Protein AF-A0AA39TVR4-F1 (afdb_monomer_lite)

Structure (mmCIF, N/CA/C/O backbone):
data_AF-A0AA39TVR4-F1
#
_entry.id   AF-A0AA39TVR4-F1
#
loop_
_atom_site.group_PDB
_atom_site.id
_atom_site.type_symbol
_atom_site.label_atom_id
_atom_site.label_alt_id
_atom_site.label_comp_id
_atom_site.label_asym_id
_atom_site.label_entity_id
_atom_site.label_seq_id
_atom_site.pdbx_PDB_ins_code
_atom_site.Cartn_x
_atom_site.Cartn_y
_atom_site.Cartn_z
_atom_site.occupancy
_atom_site.B_iso_or_equiv
_atom_site.auth_seq_id
_atom_site.auth_comp_id
_atom_site.auth_asym_id
_atom_site.auth_atom_id
_atom_site.pdbx_PDB_model_num
ATOM 1 N N . SER A 1 1 ? -2.824 -13.604 -16.766 1.00 58.91 1 SER A N 1
ATOM 2 C CA . SER A 1 1 ? -1.491 -14.009 -16.259 1.00 58.91 1 SER A CA 1
ATOM 3 C C . SER A 1 1 ? -1.655 -14.401 -14.800 1.00 58.91 1 SER A C 1
ATOM 5 O O . SER A 1 1 ? -2.504 -13.795 -14.158 1.00 58.91 1 SER A 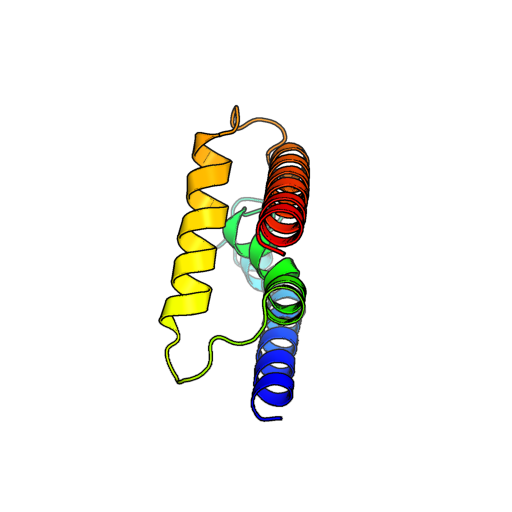O 1
ATOM 7 N N . GLN A 1 2 ? -0.902 -15.371 -14.265 1.00 61.38 2 GLN A N 1
ATOM 8 C CA . GLN A 1 2 ? -0.951 -15.697 -12.825 1.00 61.38 2 GLN A CA 1
ATOM 9 C C . GLN A 1 2 ? -0.780 -14.441 -11.950 1.00 61.38 2 GLN A C 1
ATOM 11 O O . GLN A 1 2 ? -1.508 -14.289 -10.980 1.00 61.38 2 GLN A O 1
ATOM 16 N N . MET A 1 3 ? 0.054 -13.490 -12.391 1.00 64.94 3 MET A N 1
ATOM 17 C CA . MET A 1 3 ? 0.262 -12.185 -11.755 1.00 64.94 3 MET A CA 1
ATOM 18 C C . MET A 1 3 ? -1.021 -11.353 -11.586 1.00 64.94 3 MET A C 1
ATOM 20 O O . MET A 1 3 ? -1.196 -10.719 -10.556 1.00 64.94 3 MET A O 1
ATOM 24 N N . SER A 1 4 ? -1.943 -11.343 -12.559 1.00 71.56 4 SER A N 1
ATOM 25 C CA . SER A 1 4 ? -3.173 -10.543 -12.410 1.00 71.56 4 SER A CA 1
ATOM 26 C C . SER A 1 4 ? -4.147 -11.173 -11.416 1.00 71.56 4 SER A C 1
ATOM 28 O O . SER A 1 4 ? -4.894 -10.456 -10.764 1.00 71.56 4 SER A O 1
ATOM 30 N N . MET A 1 5 ? -4.130 -12.503 -11.286 1.00 76.56 5 MET A N 1
ATOM 31 C CA . MET A 1 5 ? -4.958 -13.215 -10.310 1.00 76.56 5 MET A CA 1
ATOM 32 C C . MET A 1 5 ? -4.430 -12.995 -8.890 1.00 76.56 5 MET A C 1
ATOM 34 O O . MET A 1 5 ? -5.213 -12.711 -7.994 1.00 76.56 5 MET A O 1
ATOM 38 N N . THR A 1 6 ? -3.113 -13.068 -8.673 1.00 77.94 6 THR A N 1
ATOM 39 C CA . THR A 1 6 ? -2.521 -12.791 -7.354 1.00 77.94 6 THR A CA 1
ATOM 40 C C . THR A 1 6 ? -2.635 -11.328 -6.943 1.00 77.94 6 THR A C 1
ATOM 42 O O . THR A 1 6 ? -2.833 -11.066 -5.763 1.00 77.94 6 THR A O 1
ATOM 45 N N . LEU A 1 7 ? -2.572 -10.385 -7.886 1.00 79.19 7 LEU A N 1
ATOM 46 C CA . LEU A 1 7 ? -2.857 -8.977 -7.597 1.00 79.19 7 LEU A CA 1
ATOM 47 C C . LEU A 1 7 ? -4.317 -8.753 -7.194 1.00 79.19 7 LEU A C 1
ATOM 49 O O . LEU A 1 7 ? -4.559 -8.062 -6.214 1.00 79.19 7 LEU A O 1
ATOM 53 N N . SER A 1 8 ? -5.268 -9.402 -7.876 1.00 81.50 8 SER A N 1
ATOM 54 C CA . SER A 1 8 ? -6.679 -9.377 -7.464 1.00 81.50 8 SER A CA 1
ATOM 55 C C . SER A 1 8 ? -6.853 -9.911 -6.044 1.00 81.50 8 SER A C 1
ATOM 57 O O . SER A 1 8 ? -7.523 -9.284 -5.241 1.00 81.50 8 SER A O 1
ATOM 59 N N . LEU A 1 9 ? -6.193 -11.022 -5.698 1.00 83.31 9 LEU A N 1
ATOM 60 C CA . LEU A 1 9 ? -6.256 -11.577 -4.341 1.00 83.31 9 LEU A CA 1
ATOM 61 C C . LEU A 1 9 ? -5.654 -10.637 -3.286 1.00 83.31 9 LEU A C 1
ATOM 63 O O . LEU A 1 9 ? -6.151 -10.585 -2.165 1.00 83.31 9 LEU A O 1
ATOM 67 N N . LEU A 1 10 ? -4.579 -9.919 -3.625 1.00 83.81 10 LEU A N 1
ATOM 68 C CA . LEU A 1 10 ? -3.974 -8.924 -2.741 1.00 83.81 10 LEU A CA 1
ATOM 69 C C . LEU A 1 10 ? -4.920 -7.737 -2.516 1.00 83.81 10 LEU A C 1
ATOM 71 O O . LEU A 1 10 ? -5.078 -7.305 -1.377 1.00 83.81 10 LEU A O 1
ATOM 75 N N . HIS A 1 11 ? -5.575 -7.270 -3.580 1.00 84.25 11 HIS A N 1
ATOM 76 C CA . HIS A 1 11 ? -6.595 -6.227 -3.521 1.00 84.25 11 HIS A CA 1
ATOM 77 C C . HIS A 1 11 ? -7.786 -6.661 -2.656 1.00 84.25 11 HIS A C 1
ATOM 79 O O . HIS A 1 11 ? -8.098 -6.007 -1.665 1.00 84.25 11 HIS A O 1
ATOM 85 N N . ASP A 1 12 ? -8.360 -7.833 -2.941 1.00 88.56 12 ASP A N 1
ATOM 86 C CA . ASP A 1 12 ? -9.506 -8.387 -2.211 1.00 88.56 12 ASP A CA 1
ATOM 87 C C . ASP A 1 12 ? -9.199 -8.571 -0.712 1.00 88.56 12 ASP A C 1
ATOM 89 O O . ASP A 1 12 ? -10.050 -8.348 0.152 1.00 88.56 12 ASP A O 1
ATOM 93 N N . ALA A 1 13 ? -7.971 -8.980 -0.375 1.00 88.81 13 ALA A N 1
ATOM 94 C CA . ALA A 1 13 ? -7.537 -9.119 1.012 1.00 88.81 13 ALA A CA 1
ATOM 95 C C . ALA A 1 13 ? -7.412 -7.763 1.723 1.00 88.81 13 ALA A C 1
ATOM 97 O O . ALA A 1 13 ? -7.759 -7.657 2.903 1.00 88.81 13 ALA A O 1
ATOM 98 N N . LEU A 1 14 ? -6.923 -6.736 1.023 1.00 88.19 14 LEU A N 1
ATOM 99 C CA . LEU A 1 14 ? -6.801 -5.385 1.562 1.00 88.19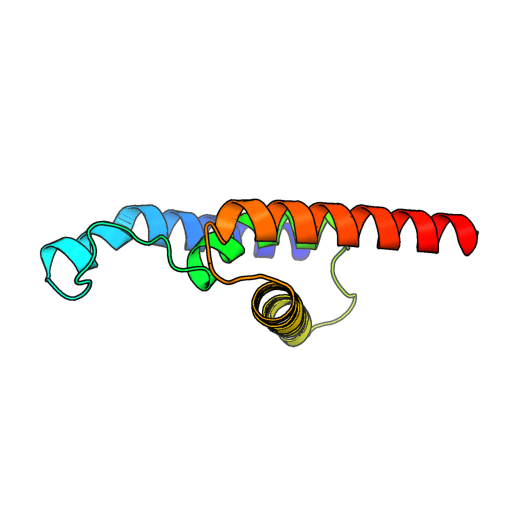 14 LEU A CA 1
ATOM 100 C C . LEU A 1 14 ? -8.179 -4.738 1.766 1.00 88.19 14 LEU A C 1
ATOM 102 O O . LEU A 1 14 ? -8.428 -4.167 2.830 1.00 88.19 14 LEU A O 1
ATOM 106 N N . ASP A 1 15 ? -9.092 -4.917 0.813 1.00 90.56 15 ASP A N 1
ATOM 107 C CA . ASP A 1 15 ? -10.488 -4.489 0.921 1.00 90.56 15 ASP A CA 1
ATOM 108 C C . ASP A 1 15 ? -11.177 -5.167 2.103 1.00 90.56 15 ASP A C 1
ATOM 110 O O . ASP A 1 15 ? -11.731 -4.501 2.977 1.00 90.56 15 ASP A O 1
ATOM 114 N N . CYS A 1 16 ? -11.039 -6.491 2.216 1.00 93.12 16 CYS A N 1
ATOM 115 C CA . CYS A 1 16 ? -11.568 -7.241 3.349 1.00 93.12 16 CYS A CA 1
ATOM 116 C C . CYS A 1 16 ? -11.007 -6.719 4.681 1.00 93.12 16 CYS A C 1
ATOM 118 O O . CYS A 1 16 ? -11.746 -6.559 5.654 1.00 93.12 16 CYS A O 1
ATOM 120 N N . PHE A 1 17 ? -9.714 -6.393 4.747 1.00 90.00 17 PHE A N 1
ATOM 121 C CA . PHE A 1 17 ? -9.153 -5.757 5.933 1.00 90.00 17 PHE A CA 1
ATOM 122 C C . PHE A 1 17 ? -9.807 -4.392 6.210 1.00 90.00 17 PHE A C 1
ATOM 124 O O . PHE A 1 17 ? -10.176 -4.117 7.353 1.00 90.00 17 PHE A O 1
ATOM 131 N N . HIS A 1 18 ? -9.980 -3.536 5.203 1.00 89.44 18 HIS A N 1
ATOM 132 C CA . HIS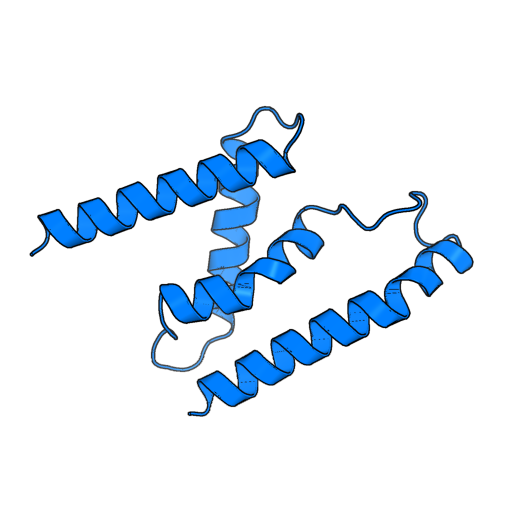 A 1 18 ? -10.592 -2.218 5.370 1.00 89.44 18 HIS A CA 1
ATOM 133 C C . HIS A 1 18 ? -12.064 -2.265 5.784 1.00 89.44 18 HIS A C 1
ATOM 135 O O . HIS A 1 18 ? -12.461 -1.457 6.628 1.00 89.44 18 HIS A O 1
ATOM 141 N N . ASP A 1 19 ? -12.821 -3.239 5.287 1.00 94.06 19 ASP A N 1
ATOM 142 C CA . ASP A 1 19 ? -14.214 -3.472 5.666 1.00 94.06 19 ASP A CA 1
ATOM 143 C C . ASP A 1 19 ? -14.349 -3.887 7.137 1.00 94.06 19 ASP A C 1
ATOM 145 O O . ASP A 1 19 ? -15.283 -3.478 7.832 1.00 94.06 19 ASP A O 1
ATOM 149 N N . HIS A 1 20 ? -13.393 -4.671 7.646 1.00 92.88 20 HIS A N 1
ATOM 150 C CA . HIS A 1 20 ? -13.501 -5.283 8.971 1.00 92.88 20 HIS A CA 1
ATOM 151 C C . HIS A 1 20 ? -12.662 -4.596 10.057 1.00 92.88 20 HIS A C 1
ATOM 153 O O . HIS A 1 20 ? -12.947 -4.793 11.238 1.00 92.88 20 HIS A O 1
ATOM 159 N N . LYS A 1 21 ? -11.666 -3.759 9.723 1.00 89.94 21 LYS A N 1
ATOM 160 C CA . LYS A 1 21 ? -10.713 -3.188 10.704 1.00 89.94 21 LYS A CA 1
ATOM 161 C C . LYS A 1 21 ? -11.367 -2.394 11.839 1.00 89.94 21 LYS A C 1
ATOM 163 O O . LYS A 1 21 ? -10.806 -2.302 12.928 1.00 89.94 21 LYS A O 1
ATOM 168 N N . ASN A 1 22 ? -12.574 -1.868 11.633 1.00 90.44 22 ASN A N 1
ATOM 169 C CA . ASN A 1 22 ? -13.320 -1.168 12.681 1.00 90.44 22 ASN A CA 1
ATOM 170 C C . ASN A 1 22 ? -13.637 -2.054 13.896 1.00 90.44 22 ASN A C 1
ATOM 172 O O . ASN A 1 22 ? -13.783 -1.528 14.999 1.00 90.44 22 ASN A O 1
ATOM 176 N N . ILE A 1 23 ? -13.681 -3.383 13.738 1.00 93.19 23 ILE A N 1
ATOM 177 C CA . ILE A 1 23 ? -13.911 -4.302 14.859 1.00 93.19 23 ILE A CA 1
ATOM 178 C C . ILE A 1 23 ? -12.819 -4.186 15.930 1.00 93.19 23 ILE A C 1
ATOM 180 O O . ILE A 1 23 ? -13.099 -4.305 17.116 1.00 93.19 23 ILE A O 1
ATOM 184 N N . PHE A 1 24 ? -11.579 -3.881 15.541 1.00 90.75 24 PHE A N 1
ATOM 185 C CA . PHE A 1 24 ? -10.468 -3.705 16.478 1.00 90.75 24 PHE A CA 1
ATOM 186 C C . PHE A 1 24 ? -10.612 -2.437 17.328 1.00 90.75 24 PHE A C 1
ATOM 188 O O . PHE A 1 24 ? -10.154 -2.420 18.466 1.00 90.75 24 PHE A O 1
ATOM 195 N N . ILE A 1 25 ? -11.263 -1.395 16.799 1.00 89.19 25 ILE A N 1
ATOM 196 C CA . ILE A 1 25 ? -11.603 -0.187 17.564 1.00 89.19 25 ILE A CA 1
ATOM 197 C C . ILE A 1 25 ? -12.765 -0.504 18.512 1.00 89.19 25 ILE A C 1
ATOM 199 O O . ILE A 1 25 ? -12.702 -0.183 19.693 1.00 89.19 25 ILE A O 1
ATOM 203 N N . GLN A 1 26 ? -13.800 -1.196 18.018 1.00 90.44 26 GLN A N 1
ATOM 204 C CA . GLN A 1 26 ? -14.965 -1.588 18.824 1.00 90.44 26 GLN A CA 1
ATOM 205 C C . GLN A 1 26 ? -14.606 -2.515 19.994 1.00 90.44 26 GLN A C 1
ATOM 207 O O . GLN A 1 26 ? -15.230 -2.438 21.046 1.00 90.44 26 GLN A O 1
ATOM 212 N N . LEU A 1 27 ? -13.614 -3.387 19.809 1.00 93.50 27 LEU A N 1
ATOM 213 C CA . LEU A 1 27 ? -13.120 -4.314 20.829 1.00 93.50 27 LEU A CA 1
ATOM 214 C C . LEU A 1 27 ? -12.012 -3.719 21.713 1.00 93.50 27 LEU A C 1
ATOM 216 O O . LEU A 1 27 ? -11.403 -4.461 22.478 1.00 93.50 27 LEU A O 1
ATOM 220 N N . GLU A 1 28 ? -11.708 -2.422 21.580 1.00 88.94 28 GLU A N 1
ATOM 221 C CA . GLU A 1 28 ? -10.622 -1.732 22.300 1.00 88.94 28 GLU A CA 1
ATOM 222 C C . GLU A 1 28 ? -9.228 -2.373 22.104 1.00 88.94 28 GLU A C 1
ATOM 224 O O . GLU A 1 28 ? -8.293 -2.127 22.865 1.00 88.94 28 GLU A O 1
ATOM 229 N N . ALA A 1 29 ? -9.057 -3.176 21.049 1.00 87.44 29 ALA A N 1
ATOM 230 C CA . ALA A 1 29 ? -7.781 -3.786 20.678 1.00 87.44 29 ALA A CA 1
ATOM 231 C C . ALA A 1 29 ? -6.819 -2.771 20.031 1.00 87.44 29 ALA A C 1
ATOM 233 O O . ALA A 1 29 ? -5.603 -2.962 20.058 1.00 87.44 29 ALA A O 1
ATOM 234 N N . GLN A 1 30 ? -7.359 -1.688 19.466 1.00 81.94 30 GLN A N 1
ATOM 235 C CA . GLN A 1 30 ? -6.622 -0.549 18.926 1.00 81.94 30 GLN A CA 1
ATOM 236 C C . GLN A 1 30 ? -6.943 0.694 19.770 1.00 81.94 30 GLN A C 1
ATOM 238 O O . GLN A 1 30 ? -8.091 1.117 19.852 1.00 81.94 30 GLN A O 1
ATOM 243 N N . THR A 1 31 ? -5.924 1.305 20.381 1.00 82.31 31 THR A N 1
ATOM 244 C CA . THR A 1 31 ? -6.102 2.494 21.244 1.00 82.31 31 THR A CA 1
ATOM 245 C C . THR A 1 31 ? -6.366 3.780 20.450 1.00 82.31 31 THR A C 1
ATOM 247 O O . THR A 1 31 ? -6.877 4.751 20.997 1.00 82.31 31 THR A O 1
ATOM 250 N N . GLN A 1 32 ? -5.987 3.806 19.170 1.00 80.62 32 GLN A N 1
ATOM 251 C CA . GLN A 1 32 ? -6.251 4.919 18.255 1.00 80.62 32 GLN A CA 1
ATOM 252 C C . GLN A 1 32 ? -7.513 4.640 17.435 1.00 80.62 32 GLN A C 1
ATOM 254 O O . GLN A 1 32 ? -7.770 3.504 17.048 1.00 80.62 32 GLN A O 1
ATOM 259 N N . ASP A 1 33 ? -8.263 5.684 17.102 1.00 82.19 33 ASP A N 1
ATOM 260 C CA . ASP A 1 33 ? -9.468 5.625 16.265 1.00 82.19 33 ASP A CA 1
ATOM 261 C C . ASP A 1 33 ? -9.164 5.440 14.766 1.00 82.19 33 ASP A C 1
ATOM 263 O O . ASP A 1 33 ? -10.059 5.488 13.922 1.00 82.19 33 ASP A O 1
ATOM 267 N N . HIS A 1 34 ? -7.896 5.210 14.420 1.00 81.38 34 HIS A N 1
ATOM 268 C CA . HIS A 1 34 ? -7.430 5.082 13.051 1.00 81.38 34 HIS A CA 1
ATOM 269 C C . HIS A 1 34 ? -6.370 3.989 12.876 1.00 81.38 34 HIS A C 1
ATOM 271 O O . HIS A 1 34 ? -5.611 3.644 13.785 1.00 81.38 34 HIS A O 1
ATOM 277 N N . PHE A 1 35 ? -6.236 3.536 11.628 1.00 80.62 35 PHE A N 1
ATOM 278 C CA . PHE A 1 35 ? -5.217 2.585 11.175 1.00 80.62 35 PHE A CA 1
ATOM 279 C C . PHE A 1 35 ? -4.128 3.250 10.326 1.00 80.62 35 PHE A C 1
ATOM 281 O O . PHE A 1 35 ? -3.580 2.615 9.429 1.00 80.62 35 PHE A O 1
ATOM 288 N N . ASN A 1 36 ? -3.774 4.506 10.632 1.00 75.88 36 ASN A N 1
ATOM 289 C CA . ASN A 1 36 ? -2.614 5.208 10.061 1.00 75.88 36 ASN A CA 1
ATOM 290 C C . ASN A 1 36 ? -1.296 4.613 10.598 1.00 75.88 36 ASN A C 1
ATOM 292 O O . ASN A 1 36 ? -0.473 5.285 11.216 1.00 75.88 36 ASN A O 1
ATOM 296 N N . ILE A 1 37 ? -1.140 3.303 10.446 1.00 79.50 37 ILE A N 1
ATOM 297 C CA . ILE A 1 37 ? 0.072 2.563 10.748 1.00 79.50 37 ILE A CA 1
ATOM 298 C C . ILE A 1 37 ? 0.842 2.530 9.432 1.00 79.50 37 ILE A C 1
ATOM 300 O O . ILE A 1 37 ? 0.303 1.999 8.458 1.00 79.50 37 ILE A O 1
ATOM 304 N N . PRO A 1 38 ? 2.090 3.032 9.385 1.00 71.38 38 PRO A N 1
ATOM 305 C CA . PRO A 1 38 ? 2.857 3.127 8.145 1.00 71.38 38 PRO A CA 1
ATOM 306 C C . PRO A 1 38 ? 2.840 1.829 7.332 1.00 71.38 38 PRO A C 1
ATOM 308 O O . PRO A 1 38 ? 2.629 1.852 6.130 1.00 71.38 38 PRO A O 1
ATOM 311 N N . LYS A 1 39 ? 2.951 0.682 8.012 1.00 69.12 39 LYS A N 1
ATOM 312 C CA . LYS A 1 39 ? 2.958 -0.641 7.381 1.00 69.12 39 LYS A CA 1
ATOM 313 C C . LYS A 1 39 ? 1.633 -1.031 6.714 1.00 69.12 39 LYS A C 1
ATOM 315 O O . LYS A 1 39 ? 1.671 -1.725 5.709 1.00 69.12 39 LYS A O 1
ATOM 320 N N . ILE A 1 40 ? 0.495 -0.623 7.275 1.00 75.94 40 ILE A N 1
ATOM 321 C CA . ILE A 1 40 ? -0.833 -0.908 6.710 1.00 75.94 40 ILE A CA 1
ATOM 322 C C . ILE A 1 40 ? -1.096 0.024 5.534 1.00 75.94 40 ILE A C 1
ATOM 324 O O . ILE A 1 40 ? -1.521 -0.428 4.484 1.00 75.94 40 ILE A O 1
ATOM 328 N N . HIS A 1 41 ? -0.773 1.306 5.683 1.00 77.19 41 HIS A N 1
ATOM 329 C CA . HIS A 1 41 ? -0.944 2.265 4.599 1.00 77.19 41 HIS A CA 1
ATOM 330 C C . HIS A 1 41 ? -0.049 1.940 3.393 1.00 77.19 41 HIS A C 1
ATOM 332 O O . HIS A 1 41 ? -0.501 1.987 2.258 1.00 77.19 41 HIS A O 1
ATOM 338 N N . SER A 1 42 ? 1.198 1.503 3.612 1.00 70.56 42 SER A N 1
ATOM 339 C CA . SER A 1 42 ? 2.067 1.066 2.512 1.00 70.56 42 SER A CA 1
ATOM 340 C C . SER A 1 42 ? 1.493 -0.102 1.699 1.00 70.56 42 SER A C 1
ATOM 342 O O . SER A 1 42 ? 1.842 -0.220 0.528 1.00 70.56 42 SER A O 1
ATOM 344 N N . MET A 1 43 ? 0.616 -0.937 2.277 1.00 75.69 43 MET A N 1
ATOM 345 C CA . MET A 1 43 ? -0.036 -2.036 1.550 1.00 75.69 43 MET A CA 1
ATOM 346 C C . MET A 1 43 ? -0.946 -1.551 0.423 1.00 75.69 43 MET A C 1
ATOM 348 O O . MET A 1 43 ? -1.057 -2.243 -0.587 1.00 75.69 43 MET A O 1
ATOM 352 N N . GLU A 1 44 ? -1.509 -0.346 0.546 1.00 79.69 44 GLU A N 1
ATOM 353 C CA . GLU A 1 44 ? -2.347 0.285 -0.483 1.00 79.69 44 GLU A CA 1
ATOM 354 C C . GLU A 1 44 ? -1.576 0.549 -1.785 1.00 79.69 44 GLU A C 1
ATOM 356 O O . GLU A 1 44 ? -2.177 0.656 -2.848 1.00 79.69 44 GLU A O 1
ATOM 361 N N . HIS A 1 45 ? -0.243 0.605 -1.729 1.00 75.94 45 HIS A N 1
ATOM 362 C CA . HIS A 1 45 ? 0.599 0.911 -2.885 1.00 75.94 45 HIS A CA 1
ATOM 363 C C . HIS A 1 45 ? 1.234 -0.321 -3.541 1.00 75.94 45 HIS A C 1
ATOM 365 O O . HIS A 1 45 ? 1.860 -0.197 -4.591 1.00 75.94 45 HIS A O 1
ATOM 371 N N . TYR A 1 46 ? 1.110 -1.522 -2.967 1.00 71.62 46 TYR A N 1
ATOM 372 C CA . TYR A 1 46 ? 1.833 -2.689 -3.492 1.00 71.62 46 TYR A CA 1
ATOM 373 C C . TYR A 1 46 ? 1.370 -3.136 -4.856 1.00 71.62 46 TYR A C 1
ATOM 375 O O . TYR A 1 46 ? 2.196 -3.534 -5.671 1.00 71.62 46 TYR A O 1
ATOM 383 N N . GLU A 1 47 ? 0.077 -3.049 -5.127 1.00 76.06 47 GLU A N 1
ATOM 384 C CA . GLU A 1 47 ? -0.434 -3.379 -6.446 1.00 76.06 47 GLU A CA 1
ATOM 385 C C . GLU A 1 47 ? 0.180 -2.476 -7.526 1.00 76.06 47 GLU A C 1
ATOM 387 O O . GLU A 1 47 ? 0.665 -2.977 -8.544 1.00 76.06 47 GLU A O 1
ATOM 392 N N . ASP A 1 48 ? 0.235 -1.168 -7.276 1.00 71.31 48 ASP A N 1
ATOM 393 C CA . ASP A 1 48 ? 0.834 -0.197 -8.191 1.00 71.31 48 ASP A CA 1
ATOM 394 C C . ASP A 1 48 ? 2.336 -0.437 -8.366 1.00 71.31 48 ASP A C 1
ATOM 396 O O . ASP A 1 48 ? 2.830 -0.460 -9.494 1.00 71.31 48 ASP A O 1
ATOM 400 N N . LEU A 1 49 ? 3.057 -0.703 -7.272 1.00 68.00 49 LEU A N 1
ATOM 401 C CA . LEU A 1 49 ? 4.491 -0.998 -7.305 1.00 68.00 49 LEU A CA 1
ATOM 402 C C . LEU A 1 49 ? 4.785 -2.292 -8.086 1.00 68.00 49 LEU A C 1
ATOM 404 O O . LEU A 1 49 ? 5.671 -2.310 -8.939 1.00 68.00 49 LEU A O 1
ATOM 408 N N . ILE A 1 50 ? 4.014 -3.362 -7.874 1.00 70.81 50 ILE A N 1
ATOM 409 C CA . ILE A 1 50 ? 4.178 -4.637 -8.595 1.00 70.81 50 ILE A CA 1
ATOM 410 C C . ILE A 1 50 ? 3.873 -4.464 -10.091 1.00 70.81 50 ILE A C 1
ATOM 412 O O . ILE A 1 50 ? 4.546 -5.049 -10.942 1.00 70.81 50 ILE A O 1
ATOM 416 N N . ARG A 1 51 ? 2.878 -3.642 -10.441 1.00 69.25 51 ARG A N 1
ATOM 417 C CA . ARG A 1 51 ? 2.556 -3.323 -11.841 1.00 69.25 51 ARG A CA 1
ATOM 418 C C . ARG A 1 51 ? 3.635 -2.461 -12.503 1.00 69.25 51 ARG A C 1
ATOM 420 O O . ARG A 1 51 ? 3.912 -2.665 -13.683 1.00 69.25 51 ARG A O 1
ATOM 427 N N . LEU A 1 52 ? 4.233 -1.521 -11.767 1.00 60.78 52 LEU A N 1
ATOM 428 C CA . LEU A 1 52 ? 5.217 -0.563 -12.282 1.00 60.78 52 LEU A CA 1
ATOM 429 C C . LEU A 1 52 ? 6.615 -1.172 -12.449 1.00 60.78 52 LEU A C 1
ATOM 431 O O . LEU A 1 52 ? 7.280 -0.915 -13.453 1.00 60.78 52 LEU A O 1
ATOM 435 N N . PHE A 1 53 ? 7.059 -1.977 -11.483 1.00 64.62 53 PHE A N 1
ATOM 436 C CA . PHE A 1 53 ? 8.390 -2.594 -11.486 1.00 64.62 53 PHE A CA 1
ATOM 437 C C . PHE A 1 53 ? 8.403 -4.005 -12.093 1.00 64.62 53 PHE A C 1
ATOM 439 O O . PHE A 1 53 ? 9.474 -4.550 -12.354 1.00 64.62 53 PHE A O 1
ATOM 446 N N . GLY A 1 54 ? 7.221 -4.547 -12.406 1.00 57.88 54 GLY A N 1
ATOM 447 C CA . GLY A 1 54 ? 7.035 -5.881 -12.965 1.00 57.88 54 GLY A CA 1
ATOM 448 C C . GLY A 1 54 ? 7.042 -6.977 -11.896 1.00 57.88 54 GLY A C 1
ATOM 449 O O . GLY A 1 54 ? 7.555 -6.809 -10.792 1.00 57.88 54 GLY A O 1
ATOM 450 N N . SER A 1 55 ? 6.479 -8.141 -12.235 1.00 56.66 55 SER A N 1
ATOM 451 C CA . SER A 1 55 ? 6.709 -9.359 -11.452 1.00 56.66 55 SER A CA 1
ATOM 452 C C . SER A 1 55 ? 8.126 -9.821 -11.715 1.00 56.66 55 SER A C 1
ATOM 454 O O . SER A 1 55 ? 8.451 -10.148 -12.856 1.00 56.66 55 SER A O 1
ATOM 456 N N . VAL A 1 56 ? 8.917 -9.922 -10.648 1.00 48.50 56 VAL A N 1
ATOM 457 C CA . VAL A 1 56 ? 10.133 -10.733 -10.659 1.00 48.50 56 VAL A CA 1
ATOM 458 C C . VAL A 1 56 ? 9.728 -12.120 -11.147 1.00 48.50 56 VAL A C 1
ATOM 460 O O . VAL A 1 56 ? 8.820 -12.775 -10.627 1.00 48.50 56 VAL A O 1
ATOM 463 N N . ASP A 1 57 ? 10.311 -12.492 -12.263 1.00 41.16 57 ASP A N 1
ATOM 464 C CA . ASP A 1 57 ? 10.166 -13.752 -12.942 1.00 41.16 57 ASP A CA 1
ATOM 465 C C . ASP A 1 57 ? 10.716 -14.880 -12.064 1.00 41.16 57 ASP A C 1
ATOM 467 O O . ASP A 1 57 ? 11.917 -15.066 -11.917 1.00 41.16 57 ASP A O 1
ATOM 471 N N . GLY A 1 58 ? 9.800 -15.667 -11.495 1.00 44.09 58 GLY A N 1
ATOM 472 C CA . GLY A 1 58 ? 10.115 -16.936 -10.841 1.00 44.09 58 GLY A CA 1
ATOM 473 C C . GLY A 1 58 ? 10.026 -16.891 -9.319 1.00 44.09 58 GLY A C 1
ATOM 474 O O . GLY A 1 58 ? 11.020 -16.710 -8.637 1.00 44.09 58 GLY A O 1
ATOM 475 N N . TYR A 1 59 ? 8.815 -17.129 -8.809 1.00 47.00 59 TYR A N 1
ATOM 476 C CA . TYR A 1 59 ? 8.525 -17.721 -7.497 1.00 47.00 59 TYR A CA 1
ATOM 477 C C . TYR A 1 59 ? 9.480 -17.370 -6.343 1.00 47.00 59 TYR A C 1
ATOM 479 O O . TYR A 1 59 ? 10.314 -18.186 -5.967 1.00 47.00 59 TYR A O 1
ATOM 487 N N . ASN A 1 60 ? 9.265 -16.223 -5.695 1.00 51.44 60 ASN A N 1
ATOM 488 C CA . ASN A 1 60 ? 9.449 -16.122 -4.247 1.00 51.44 60 ASN A CA 1
ATOM 489 C C . ASN A 1 60 ? 8.690 -14.914 -3.677 1.00 51.44 60 ASN A C 1
ATOM 491 O O . ASN A 1 60 ? 8.773 -13.803 -4.198 1.00 51.44 60 ASN A O 1
ATOM 495 N N . THR A 1 61 ? 7.967 -15.129 -2.573 1.00 50.81 61 THR A N 1
ATOM 496 C CA . THR A 1 61 ? 7.345 -14.080 -1.734 1.00 50.81 61 THR A CA 1
ATOM 497 C C . THR A 1 61 ? 8.369 -13.147 -1.085 1.00 50.81 61 THR A C 1
ATOM 499 O O . THR A 1 61 ? 8.001 -12.123 -0.522 1.00 50.81 61 THR A O 1
ATOM 502 N N . GLU A 1 62 ? 9.654 -13.466 -1.218 1.00 53.56 62 GLU A N 1
ATOM 503 C CA . GLU A 1 62 ? 10.763 -12.635 -0.770 1.00 53.56 62 GLU A CA 1
ATOM 504 C C . GLU A 1 62 ? 10.761 -11.274 -1.471 1.00 53.56 62 GLU A C 1
ATOM 506 O O . GLU A 1 62 ? 10.983 -10.270 -0.817 1.00 53.56 62 GLU A O 1
ATOM 511 N N . ALA A 1 63 ? 10.462 -11.189 -2.771 1.00 52.91 63 ALA A N 1
ATOM 512 C CA . ALA A 1 63 ? 10.520 -9.915 -3.496 1.00 52.91 63 ALA A CA 1
ATOM 513 C C . ALA A 1 63 ? 9.592 -8.825 -2.910 1.00 52.91 63 ALA A C 1
ATOM 515 O O . ALA A 1 63 ? 10.083 -7.732 -2.614 1.00 52.91 63 ALA A O 1
ATOM 516 N N . PRO A 1 64 ? 8.288 -9.082 -2.671 1.00 55.38 64 PRO A N 1
ATOM 517 C CA . PRO A 1 64 ? 7.440 -8.110 -1.987 1.00 55.38 64 PRO A CA 1
ATOM 518 C C . PRO A 1 64 ? 7.887 -7.856 -0.540 1.00 55.38 64 PRO A C 1
ATOM 520 O O . PRO A 1 64 ? 7.814 -6.716 -0.093 1.00 55.38 64 PRO A O 1
ATOM 523 N N . GLU A 1 65 ? 8.410 -8.854 0.183 1.00 62.78 65 GLU A N 1
ATOM 524 C CA . GLU A 1 65 ? 8.967 -8.665 1.535 1.00 62.78 65 GLU A CA 1
ATOM 525 C C . GLU A 1 65 ? 10.247 -7.807 1.563 1.00 62.78 65 GLU A C 1
ATOM 527 O O . GLU A 1 65 ? 10.441 -7.019 2.490 1.00 62.78 65 GLU A O 1
ATOM 532 N N . TRP A 1 66 ? 11.102 -7.906 0.548 1.00 63.84 66 TRP A N 1
ATOM 533 C CA . TRP A 1 66 ? 12.285 -7.063 0.370 1.00 63.84 66 TRP A CA 1
ATOM 534 C C . TRP A 1 66 ? 11.883 -5.630 0.031 1.00 63.84 66 TRP A C 1
ATOM 536 O O . TRP A 1 66 ? 12.329 -4.707 0.705 1.00 63.84 66 TRP A O 1
ATOM 546 N N . LEU A 1 67 ? 10.943 -5.445 -0.903 1.00 62.78 67 LEU A N 1
ATOM 547 C CA . LEU A 1 67 ? 10.357 -4.132 -1.203 1.00 62.78 67 LEU A CA 1
ATOM 548 C C . LEU A 1 67 ? 9.742 -3.505 0.058 1.00 62.78 67 LEU A C 1
ATOM 550 O O . LEU A 1 67 ? 9.962 -2.333 0.345 1.00 62.78 67 LEU A O 1
ATOM 554 N N . HIS A 1 68 ? 9.027 -4.291 0.866 1.00 66.19 68 HIS A N 1
ATOM 555 C CA . HIS A 1 68 ? 8.524 -3.882 2.178 1.00 66.19 68 HIS A CA 1
ATOM 556 C C . HIS A 1 68 ? 9.630 -3.376 3.114 1.00 66.19 68 HIS A C 1
ATOM 558 O O . HIS A 1 68 ? 9.430 -2.381 3.814 1.00 66.19 68 HIS A O 1
ATOM 564 N N . ILE A 1 69 ? 10.757 -4.090 3.188 1.00 64.75 69 ILE A N 1
ATOM 565 C CA . ILE A 1 69 ? 11.889 -3.742 4.050 1.00 64.75 69 ILE A CA 1
ATOM 566 C C . ILE A 1 69 ? 12.533 -2.447 3.565 1.00 64.75 69 ILE A C 1
ATOM 568 O O . ILE A 1 69 ? 12.696 -1.543 4.384 1.00 64.75 69 ILE A O 1
ATOM 572 N N . ASP A 1 70 ? 12.834 -2.344 2.275 1.00 62.59 70 ASP A N 1
ATOM 573 C CA . ASP A 1 70 ? 13.503 -1.185 1.688 1.00 62.59 70 ASP A CA 1
ATOM 574 C C . ASP A 1 70 ? 12.602 0.050 1.799 1.00 62.59 70 ASP A C 1
ATOM 576 O O . ASP A 1 70 ? 12.975 1.045 2.417 1.00 62.59 70 ASP A O 1
ATOM 580 N N . TYR A 1 71 ? 11.345 -0.032 1.356 1.00 65.12 71 TYR A N 1
ATOM 581 C CA . TYR A 1 71 ? 10.430 1.110 1.414 1.00 65.12 71 TYR A CA 1
ATOM 582 C C . TYR A 1 71 ? 10.083 1.537 2.840 1.00 65.12 71 TYR A C 1
ATOM 584 O O . TYR A 1 71 ? 10.064 2.731 3.126 1.00 65.12 71 TYR A O 1
ATOM 592 N N . ALA A 1 72 ? 9.827 0.608 3.766 1.00 63.88 72 ALA A N 1
ATOM 593 C CA . ALA A 1 72 ? 9.458 0.994 5.126 1.00 63.88 72 ALA A CA 1
ATOM 594 C C . ALA A 1 72 ? 10.669 1.450 5.945 1.00 63.88 72 ALA A C 1
ATOM 596 O O . ALA A 1 72 ? 10.566 2.423 6.692 1.00 63.88 72 ALA A O 1
ATOM 597 N N . LYS A 1 73 ? 11.811 0.753 5.852 1.00 66.44 73 LYS A N 1
ATOM 598 C CA . LYS A 1 73 ? 12.980 1.071 6.683 1.00 66.44 73 LYS A CA 1
ATOM 599 C C . LYS A 1 73 ? 13.813 2.198 6.103 1.00 66.44 73 LYS A C 1
ATOM 601 O O . LYS A 1 73 ? 14.260 3.032 6.890 1.00 66.44 73 LYS A O 1
ATOM 606 N N . ASP A 1 74 ? 14.024 2.257 4.792 1.00 65.19 74 ASP A N 1
ATOM 607 C CA . ASP A 1 74 ? 14.875 3.301 4.219 1.00 65.19 74 ASP A CA 1
ATOM 608 C C . ASP A 1 74 ? 14.173 4.644 4.221 1.00 65.19 74 ASP A C 1
ATOM 610 O O . ASP A 1 74 ? 14.786 5.638 4.604 1.00 65.19 74 ASP A O 1
ATOM 614 N N . ALA A 1 75 ? 12.873 4.682 3.942 1.00 60.47 75 ALA A N 1
ATOM 615 C CA . ALA A 1 75 ? 12.127 5.918 4.090 1.00 60.47 75 ALA A CA 1
ATOM 616 C C . ALA A 1 75 ? 12.013 6.343 5.562 1.00 60.47 75 ALA A C 1
ATOM 618 O O . ALA A 1 75 ? 12.237 7.508 5.875 1.00 60.47 75 ALA A O 1
ATOM 619 N N . TYR A 1 76 ? 11.782 5.414 6.500 1.00 61.81 76 TYR A N 1
ATOM 620 C CA . TYR A 1 76 ? 11.808 5.745 7.931 1.00 61.81 76 TYR A CA 1
ATOM 621 C C . TYR A 1 76 ? 13.169 6.309 8.375 1.00 61.81 76 TYR A C 1
ATOM 623 O O . TYR A 1 76 ? 13.212 7.269 9.142 1.00 61.81 76 TYR A O 1
ATOM 631 N N . ARG A 1 77 ? 14.288 5.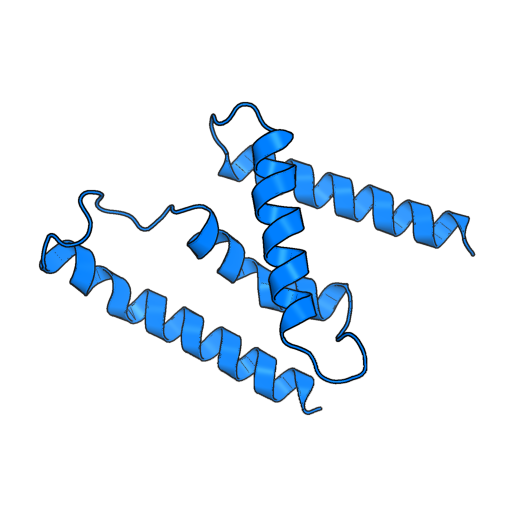761 7.878 1.00 64.88 77 ARG A N 1
ATOM 632 C CA . ARG A 1 77 ? 15.647 6.260 8.169 1.00 64.88 77 ARG A CA 1
ATOM 633 C C . ARG A 1 77 ? 15.974 7.573 7.459 1.00 64.88 77 ARG A C 1
ATOM 635 O O . ARG A 1 77 ? 16.753 8.357 7.993 1.00 64.88 77 ARG A O 1
ATOM 642 N N . ALA A 1 78 ? 15.415 7.807 6.276 1.00 61.41 78 ALA A N 1
ATOM 643 C CA . ALA A 1 78 ? 15.639 9.013 5.485 1.00 61.41 78 ALA A CA 1
ATOM 644 C C . ALA A 1 78 ? 14.794 10.213 5.948 1.00 61.41 78 ALA A C 1
ATOM 646 O O . ALA A 1 78 ? 14.982 11.322 5.447 1.00 61.41 78 ALA A O 1
ATOM 647 N N . MET A 1 79 ? 13.866 10.014 6.888 1.00 62.25 79 MET A N 1
ATOM 648 C CA . MET A 1 79 ? 12.851 10.999 7.254 1.00 62.25 79 MET A CA 1
ATOM 649 C C . MET A 1 79 ? 12.927 11.428 8.718 1.00 62.25 79 MET A C 1
ATOM 651 O O . MET A 1 79 ? 13.417 10.719 9.591 1.00 62.25 79 MET A O 1
ATOM 655 N N . ASN A 1 80 ? 12.370 12.603 9.011 1.00 65.25 80 ASN A N 1
ATOM 656 C CA . ASN A 1 80 ? 12.443 13.225 10.337 1.00 65.25 80 ASN A CA 1
ATOM 657 C C . ASN A 1 80 ? 11.311 12.759 11.284 1.00 65.25 80 ASN A C 1
ATOM 659 O O . ASN A 1 80 ? 11.019 13.418 12.280 1.00 65.25 80 ASN A O 1
ATOM 663 N N . CYS A 1 81 ? 10.633 11.649 10.946 1.00 56.84 81 CYS A N 1
ATOM 664 C CA . CYS A 1 81 ? 9.510 11.036 11.678 1.00 56.84 81 CYS A CA 1
ATOM 665 C C . CYS A 1 81 ? 8.309 11.954 12.007 1.00 56.84 81 CYS A C 1
ATOM 667 O O . CYS A 1 81 ? 7.451 11.578 12.806 1.00 56.84 81 CYS A O 1
ATOM 669 N N . LYS A 1 82 ? 8.199 13.132 11.381 1.00 56.44 82 LYS A N 1
ATOM 670 C CA . LYS A 1 82 ?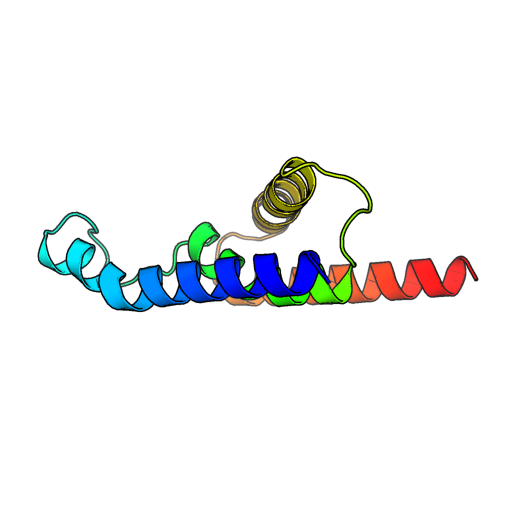 7.038 14.039 11.464 1.00 56.44 82 LYS A CA 1
ATOM 671 C C . LYS A 1 82 ? 6.349 14.126 10.107 1.00 56.44 82 LYS A C 1
ATOM 673 O O . LYS A 1 82 ? 7.040 14.191 9.097 1.00 56.44 82 LYS A O 1
ATOM 678 N N . ASP A 1 83 ? 5.014 14.104 10.095 1.00 59.59 83 ASP A N 1
ATOM 679 C CA . ASP A 1 83 ? 4.190 14.070 8.871 1.00 59.59 83 ASP A CA 1
ATOM 680 C C . ASP A 1 83 ? 4.691 13.034 7.854 1.00 59.59 83 ASP A C 1
ATOM 682 O O . ASP A 1 83 ? 4.879 13.294 6.663 1.00 59.59 83 ASP A O 1
ATOM 686 N N . TYR A 1 84 ? 4.948 11.831 8.373 1.00 56.78 84 TYR A N 1
ATOM 687 C CA . TYR A 1 84 ? 5.640 10.755 7.671 1.00 56.78 84 TYR A CA 1
ATOM 688 C C . TYR A 1 84 ? 4.952 10.366 6.354 1.00 56.78 84 TYR A C 1
ATOM 690 O O . TYR A 1 84 ? 5.633 10.049 5.393 1.00 56.78 84 TYR A O 1
ATOM 698 N N . MET A 1 85 ? 3.625 10.455 6.264 1.00 55.06 85 MET A N 1
ATOM 699 C CA . MET A 1 85 ? 2.866 10.181 5.036 1.00 55.06 85 MET A CA 1
ATOM 700 C C . MET A 1 85 ? 3.375 11.014 3.857 1.00 55.06 85 MET A C 1
ATOM 702 O O . MET A 1 85 ? 3.667 10.499 2.779 1.00 55.06 85 MET A O 1
ATOM 706 N N . GLN A 1 86 ? 3.520 12.319 4.082 1.00 63.66 86 GLN A N 1
ATOM 707 C CA . GLN A 1 86 ? 3.884 13.246 3.027 1.00 63.66 86 GLN A CA 1
ATOM 708 C C . GLN A 1 86 ? 5.344 13.033 2.637 1.00 63.66 86 GLN A C 1
ATOM 710 O O . GLN A 1 86 ? 5.644 12.885 1.457 1.00 63.66 86 GLN A O 1
ATOM 715 N N . GLN A 1 87 ? 6.255 12.934 3.610 1.00 61.88 87 GLN A N 1
ATOM 716 C CA . GLN A 1 87 ? 7.672 12.747 3.284 1.00 61.88 87 GLN A CA 1
ATOM 717 C C . GLN A 1 87 ? 7.972 11.355 2.695 1.00 61.88 87 GLN A C 1
ATOM 719 O O . GLN A 1 87 ? 8.868 11.251 1.865 1.00 61.88 87 GLN A O 1
ATOM 724 N N . MET A 1 88 ? 7.183 10.325 3.023 1.00 63.12 88 MET A N 1
ATOM 725 C CA . MET A 1 88 ? 7.259 8.989 2.414 1.00 63.12 88 MET A CA 1
ATOM 726 C C . MET A 1 88 ? 6.861 9.048 0.939 1.00 63.12 88 MET A C 1
ATOM 728 O O . MET A 1 88 ? 7.574 8.535 0.084 1.00 63.12 88 MET A O 1
ATOM 732 N N . MET A 1 89 ? 5.762 9.743 0.633 1.00 65.56 89 MET A N 1
ATOM 733 C CA . MET A 1 89 ? 5.300 9.965 -0.737 1.00 65.56 89 MET A CA 1
ATOM 734 C C . MET A 1 89 ? 6.338 10.736 -1.567 1.00 65.56 89 MET A C 1
ATOM 736 O O . MET A 1 89 ? 6.645 10.346 -2.690 1.00 65.56 89 MET A O 1
ATOM 740 N N . TRP A 1 90 ? 6.941 11.784 -0.996 1.00 67.75 90 TRP A N 1
ATOM 741 C CA . TRP A 1 90 ? 8.030 12.527 -1.640 1.00 67.75 90 TRP A CA 1
ATOM 742 C C . TRP A 1 90 ? 9.283 11.671 -1.848 1.00 67.75 90 TRP A C 1
ATOM 744 O O . TRP A 1 90 ? 9.909 11.745 -2.904 1.00 67.75 90 TRP A O 1
ATOM 754 N N . TRP A 1 91 ? 9.653 10.854 -0.860 1.00 69.56 91 TRP A N 1
ATOM 755 C CA . TRP A 1 91 ? 10.802 9.957 -0.955 1.00 69.56 91 TRP A CA 1
ATOM 756 C C . TRP A 1 91 ? 10.592 8.900 -2.044 1.00 69.56 91 TRP A C 1
ATOM 758 O O . TRP A 1 91 ? 11.480 8.694 -2.867 1.00 69.56 91 TRP A O 1
ATOM 768 N N . LEU A 1 92 ? 9.393 8.315 -2.114 1.00 67.94 92 LEU A N 1
ATOM 769 C CA . LEU A 1 92 ? 8.978 7.387 -3.168 1.00 67.94 92 LEU A CA 1
ATOM 770 C C . LEU A 1 92 ? 9.053 8.032 -4.554 1.00 67.94 92 LEU A C 1
ATOM 772 O O . LEU A 1 92 ? 9.726 7.504 -5.435 1.00 67.94 92 LEU A O 1
ATOM 776 N N . GLN A 1 93 ? 8.452 9.211 -4.731 1.00 71.25 93 GLN A N 1
ATOM 777 C CA . GLN A 1 93 ? 8.522 9.955 -5.994 1.00 71.25 93 GLN A CA 1
ATOM 778 C C . GLN A 1 93 ? 9.964 10.266 -6.407 1.00 71.25 93 GLN A C 1
ATOM 780 O O . GLN A 1 93 ? 10.301 10.233 -7.592 1.00 71.25 93 GLN A O 1
ATOM 785 N N . HIS A 1 94 ? 10.829 10.564 -5.438 1.00 73.00 94 HIS A N 1
ATOM 786 C CA . HIS A 1 94 ? 12.238 10.812 -5.705 1.00 73.00 94 HIS A CA 1
ATOM 787 C C . HIS A 1 94 ? 12.970 9.537 -6.144 1.00 73.00 94 HIS A C 1
ATOM 789 O O . HIS A 1 94 ? 13.694 9.575 -7.138 1.00 73.00 94 HIS A O 1
ATOM 795 N N . GLN A 1 95 ? 12.748 8.406 -5.465 1.00 72.25 95 GLN A N 1
ATOM 796 C CA . GLN A 1 95 ? 13.320 7.115 -5.863 1.00 72.25 95 GLN A CA 1
ATOM 797 C C . GLN A 1 95 ? 12.848 6.691 -7.257 1.00 72.25 95 GLN A C 1
ATOM 799 O O . GLN A 1 95 ? 13.661 6.266 -8.074 1.00 72.25 95 GLN A O 1
ATOM 804 N N . GLU A 1 96 ? 11.568 6.887 -7.581 1.00 69.75 96 GLU A N 1
ATOM 805 C CA . GLU A 1 96 ? 11.032 6.621 -8.920 1.00 69.75 96 GLU A CA 1
ATOM 806 C C . GLU A 1 96 ? 11.687 7.489 -9.999 1.00 69.75 96 GLU A C 1
ATOM 808 O O . GLU A 1 96 ? 12.004 7.003 -11.088 1.00 69.75 96 GLU A O 1
ATOM 813 N N . ALA A 1 97 ? 11.901 8.777 -9.717 1.00 72.50 97 ALA A N 1
ATOM 814 C CA . ALA A 1 97 ? 12.570 9.681 -10.644 1.00 72.50 97 ALA A CA 1
ATOM 815 C C . ALA A 1 97 ? 14.031 9.266 -10.881 1.00 72.50 97 ALA A C 1
ATOM 817 O O . ALA A 1 97 ? 14.493 9.270 -12.025 1.00 72.50 97 ALA A O 1
ATOM 818 N N . VAL A 1 98 ? 14.739 8.866 -9.819 1.00 75.25 98 VAL A N 1
ATOM 819 C CA . VAL A 1 98 ? 16.122 8.373 -9.893 1.00 75.25 98 VAL A CA 1
ATOM 820 C C . VAL A 1 98 ? 16.201 7.055 -10.661 1.00 75.25 98 VAL A C 1
ATOM 822 O O . VAL A 1 98 ? 17.048 6.931 -11.545 1.00 75.25 98 VAL A O 1
ATOM 825 N N . ASP A 1 99 ? 15.320 6.090 -10.395 1.00 71.81 99 ASP A N 1
ATOM 826 C CA . ASP A 1 99 ? 15.312 4.802 -11.098 1.00 71.81 99 ASP A CA 1
ATOM 827 C C . ASP A 1 99 ? 15.004 4.977 -12.595 1.00 71.81 99 ASP A C 1
ATOM 829 O O . ASP A 1 99 ? 15.732 4.471 -13.453 1.00 71.81 99 ASP A O 1
ATOM 833 N N . ARG A 1 100 ? 13.992 5.789 -12.938 1.00 70.12 100 ARG A N 1
ATOM 834 C CA . ARG A 1 100 ? 13.684 6.133 -14.339 1.00 70.12 100 ARG A CA 1
ATOM 835 C C . ARG A 1 100 ? 14.864 6.797 -15.041 1.00 70.12 100 ARG A C 1
ATOM 837 O O . ARG A 1 100 ? 15.153 6.465 -16.189 1.00 70.12 100 ARG A O 1
ATOM 844 N N . PHE A 1 101 ? 15.547 7.721 -14.368 1.00 74.69 101 PHE A N 1
ATOM 845 C CA . PHE A 1 101 ? 16.708 8.404 -14.931 1.00 74.69 101 PHE A CA 1
ATOM 846 C C . PHE A 1 101 ? 17.904 7.459 -15.100 1.00 74.69 101 PHE A C 1
ATOM 848 O O . PHE A 1 101 ? 18.556 7.476 -16.140 1.00 74.69 101 PHE A O 1
ATOM 855 N N . THR A 1 102 ? 18.148 6.579 -14.129 1.00 72.19 102 THR A N 1
ATOM 856 C CA . THR A 1 102 ? 19.186 5.539 -14.205 1.00 72.19 102 THR A CA 1
ATOM 857 C C . THR A 1 102 ? 18.954 4.616 -15.398 1.00 72.19 102 THR A C 1
ATOM 859 O O . THR A 1 102 ? 19.875 4.367 -16.172 1.00 72.19 102 THR A O 1
ATOM 862 N N . LYS A 1 103 ? 17.711 4.161 -15.597 1.00 70.06 103 LYS A N 1
ATOM 863 C CA . LYS A 1 103 ? 17.320 3.340 -16.752 1.00 70.06 103 LYS A CA 1
ATOM 864 C C . LYS A 1 103 ? 17.512 4.070 -18.081 1.00 70.06 103 LYS A C 1
ATOM 866 O O . LYS A 1 103 ? 17.966 3.453 -19.034 1.00 70.06 103 LYS A O 1
ATOM 871 N N . TYR A 1 104 ? 17.209 5.367 -18.137 1.00 72.50 104 TYR A N 1
ATOM 872 C CA . TYR A 1 104 ? 17.453 6.198 -19.319 1.00 72.50 104 TYR A CA 1
ATOM 873 C C . TYR A 1 104 ? 18.950 6.363 -19.629 1.00 72.50 104 TYR A C 1
ATOM 875 O O . TYR A 1 104 ? 19.328 6.342 -20.791 1.00 72.50 104 TYR A O 1
ATOM 883 N N . LEU A 1 105 ? 19.804 6.505 -18.609 1.00 78.12 105 LEU A N 1
ATOM 884 C CA . LEU A 1 105 ? 21.260 6.596 -18.783 1.00 78.12 105 LEU A CA 1
ATOM 885 C C . LEU A 1 105 ? 21.923 5.263 -19.159 1.00 78.12 105 LEU A C 1
ATOM 887 O O . LEU A 1 105 ? 23.024 5.265 -19.704 1.00 78.12 105 LEU A O 1
ATOM 891 N N . ALA A 1 106 ? 21.293 4.140 -18.817 1.00 71.94 106 ALA A N 1
ATOM 892 C CA . ALA A 1 106 ? 21.768 2.797 -19.140 1.00 71.94 106 ALA A CA 1
ATOM 893 C C . ALA A 1 106 ? 21.347 2.317 -20.546 1.00 71.94 106 ALA A C 1
ATOM 895 O O . ALA A 1 106 ? 21.685 1.192 -20.920 1.00 71.94 106 ALA A O 1
ATOM 896 N N . TRP A 1 107 ? 20.606 3.144 -21.292 1.00 51.78 107 TRP A N 1
ATOM 897 C CA . TRP A 1 107 ? 20.146 2.905 -22.661 1.00 51.78 107 TRP A CA 1
ATOM 898 C C . TRP A 1 107 ? 21.003 3.686 -23.662 1.00 51.78 107 TRP A C 1
ATOM 900 O O . TRP A 1 107 ? 21.368 3.094 -24.703 1.00 51.78 107 TRP A O 1
#

pLDDT: mean 71.36, std 12.39, ra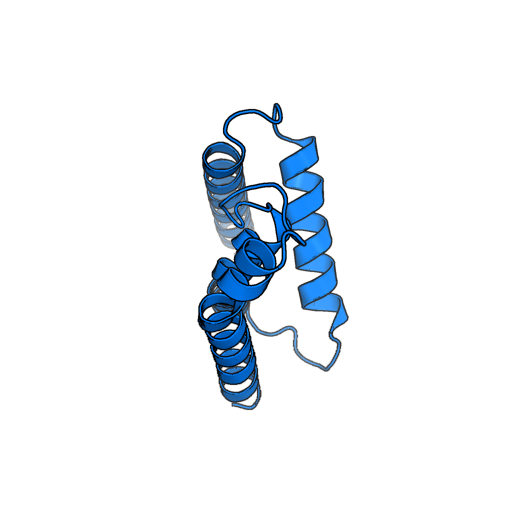nge [41.16, 94.06]

Sequence (107 aa):
SQMSMTLSLLHDALDCFHDHKNIFIQLEAQTQDHFNIPKIHSMEHYEDLIRLFGSVDGYNTEAPEWLHIDYAKDAYRAMNCKDYMQQMMWWLQHQEAVDRFTKYLAW

Secondary structure (DSSP, 8-state):
-HHHHHHHHHHHHHHHHHHHTHHHHHTT--SSSS---HHHHGGGGHHHHHHHH---SS--THHHHHHHHHHHHHHHHHS-SSSHHHHHHHHHHHHHHHHHHHHHHT-

Radius of gyration: 16.2 Å; chains: 1; bounding box: 37×32×45 Å

Organism: NCBI:txid153914

Foldseek 3Di:
DVLVVVLVVLVVVLVVCVVCVVVCVVVVVDVDNDDPDVLSVVSVCVSVVCVVVDPDPDDDPVVVVVVSCCLVVVLVVVDPPPPSVVSSVVVVVVVVVVVVVVVVVVD